Protein AF-A0A5D4R8R8-F1 (afdb_monomer_lite)

Organism: NCBI:txid324767

Fo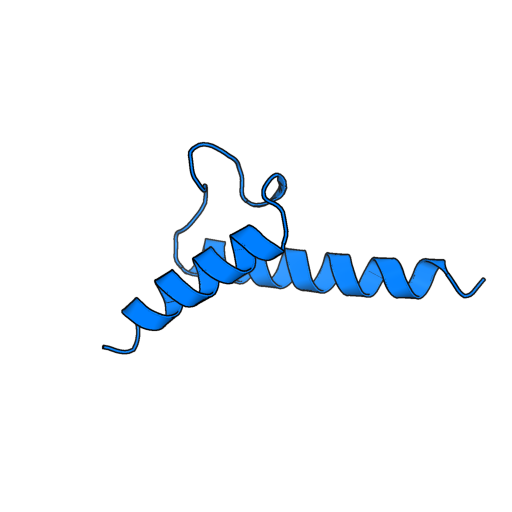ldseek 3Di:
DPVVVVVVVVVVLLVVLLVLCVVLVHQDDPNHGSVPDDSVVSVVVSVVSVVVVVD

Radius of gyration: 12.84 Å; chains: 1; bounding box: 22×33×34 Å

InterPro domains:
  IPR025072 Fur-regulated basic protein A [PF13076] (13-48)

Sequence (55 aa):
MKEKTLMIKEEEKKDQLISELLSMGIYKQEGRQLFQVPYEELLKLYQENRSHINE

pLDDT: mean 79.51, std 15.75, range [46.75, 92.25]

Secondary structure (DSSP, 8-state):
--SHHHHHHHHHHHHHHHHHHHHTT--EETTEEGGGS-HHHHHHHHHHHHHTT--

Structure (mmCIF, N/CA/C/O backbone):
data_AF-A0A5D4R8R8-F1
#
_entry.id   AF-A0A5D4R8R8-F1
#
loop_
_atom_site.group_PDB
_atom_site.id
_atom_site.type_symbol
_atom_site.label_atom_id
_atom_site.label_alt_id
_atom_site.label_comp_id
_atom_site.label_asym_id
_atom_site.label_entity_id
_atom_site.label_seq_id
_atom_site.pdbx_PDB_ins_code
_atom_site.Cartn_x
_atom_site.Cartn_y
_atom_site.Cartn_z
_atom_site.occupancy
_atom_site.B_iso_or_equiv
_atom_site.auth_seq_id
_atom_site.auth_comp_id
_atom_site.auth_asym_id
_atom_site.auth_atom_id
_atom_site.pdbx_PDB_model_num
ATOM 1 N N . MET A 1 1 ? 7.909 20.004 -24.375 1.00 50.44 1 MET A N 1
ATOM 2 C CA . MET A 1 1 ? 7.164 18.788 -23.970 1.00 50.44 1 MET A CA 1
ATOM 3 C C . MET A 1 1 ? 8.020 17.873 -23.075 1.00 50.44 1 MET A C 1
ATOM 5 O O . MET A 1 1 ? 8.203 16.715 -23.413 1.00 50.44 1 MET A O 1
ATOM 9 N N . LYS A 1 2 ? 8.586 18.361 -21.956 1.00 49.62 2 LYS A N 1
ATOM 10 C CA . LYS A 1 2 ? 9.447 17.537 -21.071 1.00 49.62 2 LYS A CA 1
ATOM 11 C C . LYS A 1 2 ? 8.845 17.259 -19.688 1.00 49.62 2 LYS A C 1
ATOM 13 O O . LYS A 1 2 ? 9.259 16.314 -19.035 1.00 49.62 2 LYS A O 1
ATOM 18 N N . GLU A 1 3 ? 7.842 18.027 -19.269 1.00 48.16 3 GLU A N 1
ATOM 19 C CA . GLU A 1 3 ? 7.280 17.913 -17.915 1.00 48.16 3 GLU A CA 1
ATOM 20 C C . GLU A 1 3 ? 6.285 16.757 -17.749 1.00 48.16 3 GLU A C 1
ATOM 22 O O . GLU A 1 3 ? 6.195 16.184 -16.669 1.00 48.16 3 GLU A O 1
ATOM 27 N N . LYS A 1 4 ? 5.602 16.322 -18.818 1.00 50.56 4 LYS A N 1
ATOM 28 C CA . LYS A 1 4 ? 4.627 15.218 -18.723 1.00 50.56 4 LYS A CA 1
ATOM 29 C C . LYS A 1 4 ? 5.262 13.852 -18.438 1.00 50.56 4 LYS A C 1
ATOM 31 O O . LYS A 1 4 ? 4.606 12.992 -17.873 1.00 50.56 4 LYS A O 1
ATOM 36 N N . THR A 1 5 ? 6.526 13.639 -18.801 1.00 52.00 5 THR A N 1
ATOM 37 C CA . THR A 1 5 ? 7.182 12.323 -18.680 1.00 52.00 5 THR A CA 1
ATOM 38 C C . THR A 1 5 ? 7.580 11.972 -17.242 1.00 52.00 5 THR A C 1
ATOM 40 O O . THR A 1 5 ? 7.709 10.797 -16.918 1.00 52.00 5 THR A O 1
ATOM 43 N N . LEU A 1 6 ? 7.774 12.970 -16.375 1.00 52.62 6 LEU A N 1
ATOM 44 C CA . LEU A 1 6 ? 8.155 12.749 -14.975 1.00 52.62 6 LEU A CA 1
ATOM 45 C C . LEU A 1 6 ? 6.967 12.303 -14.114 1.00 52.62 6 LEU A C 1
ATOM 47 O O . LEU A 1 6 ? 7.132 11.381 -13.324 1.00 52.62 6 LEU A O 1
ATOM 51 N N . MET A 1 7 ? 5.777 12.871 -14.340 1.00 54.78 7 MET A N 1
ATOM 52 C CA . MET A 1 7 ? 4.555 12.485 -13.616 1.00 54.78 7 MET A CA 1
ATOM 53 C C . MET A 1 7 ? 4.164 11.022 -13.876 1.00 54.78 7 MET A C 1
ATOM 55 O O . MET A 1 7 ? 3.796 10.313 -12.946 1.00 54.78 7 MET A O 1
ATOM 59 N N . ILE A 1 8 ? 4.343 10.537 -15.113 1.00 59.19 8 ILE A N 1
ATOM 60 C CA . ILE A 1 8 ? 4.007 9.154 -15.500 1.00 59.19 8 ILE A CA 1
ATOM 61 C C . ILE A 1 8 ? 4.798 8.134 -14.663 1.00 59.19 8 ILE A C 1
ATOM 63 O O . ILE A 1 8 ? 4.240 7.146 -14.200 1.00 59.19 8 ILE A O 1
ATOM 67 N N . LYS A 1 9 ? 6.082 8.406 -14.392 1.00 62.44 9 LYS A N 1
ATOM 68 C CA . LYS A 1 9 ? 6.939 7.485 -13.631 1.00 62.44 9 LYS A CA 1
ATOM 69 C C . LYS A 1 9 ? 6.570 7.375 -12.154 1.00 62.44 9 LYS A C 1
ATOM 71 O O . LYS A 1 9 ? 6.902 6.369 -11.531 1.00 62.44 9 LYS A O 1
ATOM 76 N N . GLU A 1 10 ? 5.981 8.412 -11.567 1.00 66.00 10 GLU A N 1
ATOM 77 C CA . GLU 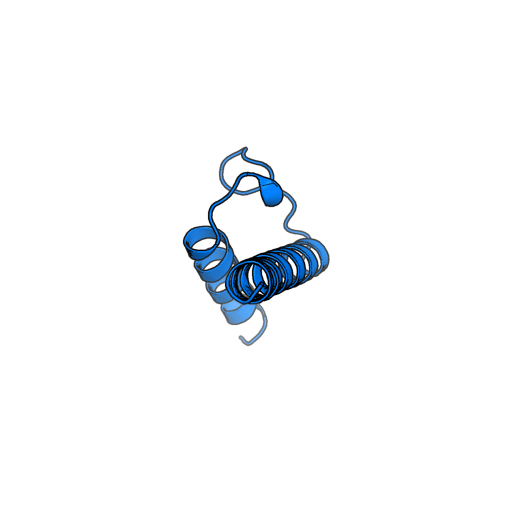A 1 10 ? 5.569 8.375 -10.160 1.00 66.00 10 GLU A CA 1
ATOM 78 C C . GLU A 1 10 ? 4.240 7.639 -9.986 1.00 66.00 10 GLU A C 1
ATOM 80 O O . GLU A 1 10 ? 4.100 6.864 -9.039 1.00 66.00 10 GLU A O 1
ATOM 85 N N . GLU A 1 11 ? 3.315 7.791 -10.937 1.00 68.56 11 GLU A N 1
ATOM 86 C CA . GLU A 1 11 ? 2.074 7.011 -10.954 1.00 68.56 11 GLU A CA 1
ATOM 87 C C . GLU A 1 11 ? 2.352 5.516 -11.156 1.00 68.56 11 GLU A C 1
ATOM 89 O O . GLU A 1 11 ? 1.859 4.701 -10.380 1.00 68.56 11 GLU A O 1
ATOM 94 N N . GLU A 1 12 ? 3.254 5.146 -12.076 1.00 79.81 12 GLU A N 1
ATOM 95 C CA . GLU A 1 12 ? 3.641 3.741 -12.285 1.00 79.81 12 GLU A CA 1
ATOM 96 C C . GLU A 1 12 ? 4.188 3.072 -11.012 1.00 79.81 12 GLU A C 1
ATOM 98 O O . GLU A 1 12 ? 3.898 1.907 -10.739 1.00 79.81 12 GLU A O 1
ATOM 103 N N . LYS A 1 13 ? 4.962 3.802 -10.198 1.00 82.38 13 LYS A N 1
ATOM 104 C CA . LYS A 1 13 ? 5.477 3.274 -8.924 1.00 82.38 13 LYS A CA 1
ATOM 105 C C . LYS A 1 13 ? 4.370 3.070 -7.899 1.00 82.38 13 LYS A C 1
ATOM 107 O O . LYS A 1 13 ? 4.425 2.108 -7.134 1.00 82.38 13 LYS A O 1
ATOM 112 N N . LYS A 1 14 ? 3.379 3.964 -7.868 1.00 84.75 14 LYS A N 1
ATOM 113 C CA . LYS A 1 14 ? 2.225 3.829 -6.978 1.00 84.75 14 LYS A CA 1
ATOM 114 C C . LYS A 1 14 ? 1.375 2.624 -7.376 1.00 84.75 14 LYS A C 1
ATOM 116 O O . LYS A 1 14 ? 1.038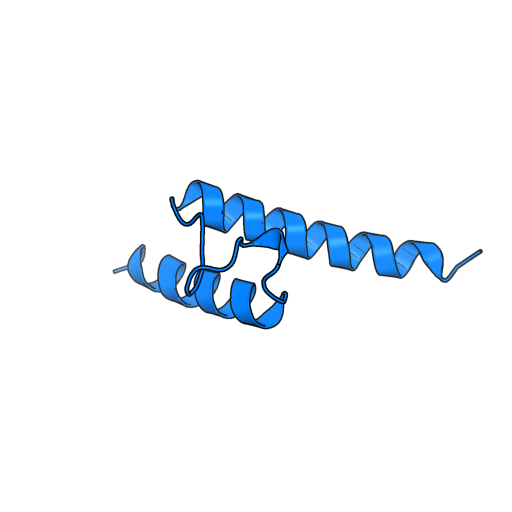 1.829 -6.505 1.00 84.75 14 LYS A O 1
ATOM 121 N N . ASP A 1 15 ? 1.089 2.445 -8.662 1.00 88.00 15 ASP A N 1
ATOM 122 C CA . ASP A 1 15 ? 0.327 1.295 -9.160 1.00 88.00 15 ASP A CA 1
ATOM 123 C C . ASP A 1 15 ? 1.035 -0.042 -8.910 1.00 88.00 15 ASP A C 1
ATOM 125 O O . ASP A 1 15 ? 0.394 -1.017 -8.505 1.00 88.00 15 ASP A O 1
ATOM 129 N N . GLN A 1 16 ? 2.363 -0.091 -9.071 1.00 90.12 16 GLN A N 1
ATOM 130 C CA . GLN A 1 16 ? 3.151 -1.272 -8.699 1.00 90.12 16 GLN A CA 1
ATOM 131 C C . GLN A 1 16 ? 3.013 -1.588 -7.208 1.00 90.12 16 GLN A C 1
ATOM 133 O O . GLN A 1 16 ? 2.736 -2.727 -6.840 1.00 90.12 16 GLN A O 1
ATOM 138 N N . LEU A 1 17 ? 3.144 -0.577 -6.350 1.00 90.44 17 LEU A N 1
ATOM 139 C CA . LEU A 1 17 ? 3.032 -0.742 -4.903 1.00 90.44 17 LEU A CA 1
ATOM 140 C C . LEU A 1 17 ? 1.630 -1.201 -4.477 1.00 90.44 17 LEU A C 1
ATOM 142 O O . LEU A 1 17 ? 1.495 -2.067 -3.618 1.00 90.44 17 LEU A O 1
ATOM 146 N N . ILE A 1 18 ? 0.584 -0.667 -5.111 1.00 91.94 18 ILE A N 1
ATOM 147 C CA . ILE A 1 18 ? -0.794 -1.122 -4.901 1.00 91.94 18 ILE A CA 1
ATOM 148 C C . ILE A 1 18 ? -0.943 -2.581 -5.342 1.00 91.94 18 ILE A C 1
ATOM 150 O O . ILE A 1 18 ? -1.512 -3.374 -4.600 1.00 91.94 18 ILE A O 1
ATOM 154 N N . SER A 1 19 ? -0.412 -2.959 -6.506 1.00 92.12 19 SER A N 1
ATOM 155 C CA . SER A 1 19 ? -0.492 -4.336 -7.019 1.00 92.12 19 SER A CA 1
ATOM 156 C C . SER A 1 19 ? 0.188 -5.348 -6.093 1.00 92.12 19 SER A C 1
ATOM 158 O O . SER A 1 19 ? -0.340 -6.438 -5.862 1.00 92.12 19 SER A O 1
ATOM 160 N N . GLU A 1 20 ? 1.328 -4.973 -5.519 1.00 91.88 20 GLU A N 1
ATOM 161 C CA . GLU A 1 20 ? 2.038 -5.774 -4.526 1.00 91.88 20 GLU A CA 1
ATOM 162 C C . GLU A 1 20 ? 1.212 -5.949 -3.241 1.00 91.88 20 GLU A C 1
ATOM 164 O O . GLU A 1 20 ? 1.024 -7.070 -2.770 1.00 91.88 20 GLU A O 1
ATOM 169 N N . LEU A 1 21 ? 0.652 -4.858 -2.708 1.00 91.62 21 LEU A N 1
ATOM 170 C CA . LEU A 1 21 ? -0.222 -4.891 -1.530 1.00 91.62 21 LEU A CA 1
ATOM 171 C C . LEU A 1 21 ? -1.475 -5.748 -1.769 1.00 91.62 21 LEU A C 1
ATOM 173 O O . LEU A 1 21 ? -1.840 -6.563 -0.922 1.00 91.62 21 LEU A O 1
ATOM 177 N N . LEU A 1 22 ? -2.093 -5.630 -2.946 1.00 92.25 22 LEU A N 1
ATOM 178 C CA . LEU A 1 22 ? -3.223 -6.467 -3.353 1.00 92.25 22 LEU A CA 1
ATOM 179 C C . LEU A 1 22 ? -2.835 -7.950 -3.416 1.00 92.25 22 LEU A C 1
ATOM 181 O O . LEU A 1 22 ? -3.611 -8.801 -2.979 1.00 92.25 22 LEU A O 1
ATOM 185 N N . SER A 1 23 ? -1.634 -8.262 -3.911 1.00 91.19 23 SER A N 1
ATOM 186 C CA . SER A 1 23 ? -1.108 -9.634 -3.971 1.00 91.19 23 SER A CA 1
ATOM 187 C C . SER A 1 23 ? -0.822 -10.217 -2.584 1.00 91.19 23 SER A C 1
ATOM 189 O O . SER A 1 23 ? -0.928 -11.426 -2.396 1.00 91.19 23 SER A O 1
ATOM 191 N N . MET A 1 24 ? -0.539 -9.366 -1.593 1.00 89.31 24 MET A N 1
ATOM 192 C CA . MET A 1 24 ? -0.444 -9.740 -0.175 1.00 89.31 24 MET A CA 1
ATOM 193 C C . MET A 1 24 ? -1.818 -9.901 0.505 1.00 89.31 24 MET A C 1
ATOM 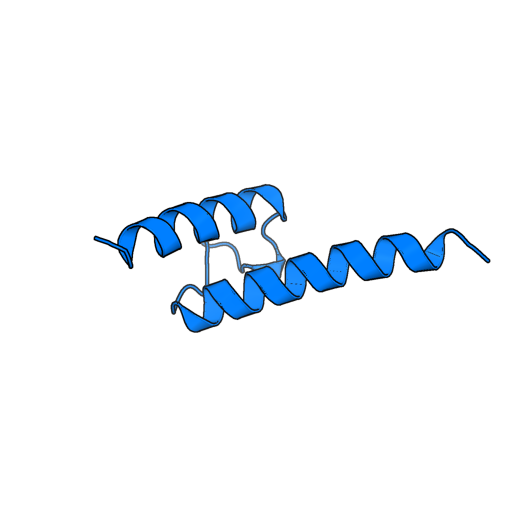195 O O . MET A 1 24 ? -1.882 -10.223 1.689 1.00 89.31 24 MET A O 1
ATOM 199 N N . GLY A 1 25 ? -2.925 -9.680 -0.215 1.00 90.38 25 GLY A N 1
ATOM 200 C CA . GLY A 1 25 ? -4.286 -9.744 0.328 1.00 90.38 25 GLY A CA 1
ATOM 201 C C . GLY A 1 25 ? -4.733 -8.466 1.045 1.00 90.38 25 GLY A C 1
ATOM 202 O O . GLY A 1 25 ? -5.724 -8.477 1.780 1.00 90.38 25 GLY A O 1
ATOM 203 N N . ILE A 1 26 ? -4.025 -7.353 0.844 1.00 90.25 26 ILE A N 1
ATOM 204 C CA . ILE A 1 26 ? -4.343 -6.058 1.442 1.00 90.25 26 ILE A CA 1
ATOM 205 C C . ILE A 1 26 ? -5.109 -5.236 0.412 1.00 90.25 26 ILE A C 1
ATOM 207 O O . ILE A 1 26 ? -4.575 -4.848 -0.618 1.00 90.25 26 ILE A O 1
ATOM 211 N N . TYR A 1 27 ? -6.378 -4.951 0.696 1.00 90.62 27 TYR A N 1
ATOM 212 C CA . TYR A 1 27 ? -7.264 -4.216 -0.223 1.00 90.62 27 TYR A CA 1
ATOM 213 C C . TYR A 1 27 ? -7.609 -2.808 0.271 1.00 90.62 27 TYR A C 1
ATOM 215 O O . TYR A 1 27 ? -8.097 -1.968 -0.485 1.00 90.62 27 TYR A O 1
ATOM 223 N N . LYS A 1 28 ? -7.396 -2.550 1.564 1.00 91.06 28 LYS A N 1
ATOM 224 C CA . LYS A 1 28 ? -7.785 -1.312 2.240 1.00 91.06 28 LYS A CA 1
ATOM 225 C C . LYS A 1 28 ? -6.850 -1.010 3.402 1.00 91.06 28 LYS A C 1
ATOM 227 O O . LYS A 1 28 ? -6.409 -1.928 4.088 1.00 91.06 28 LYS A O 1
ATOM 232 N N . GLN A 1 29 ? -6.637 0.273 3.656 1.00 88.06 29 GLN A N 1
ATOM 233 C CA . GLN A 1 29 ? -5.909 0.786 4.813 1.00 88.06 29 GLN A CA 1
ATOM 234 C C . GLN A 1 29 ? -6.824 1.749 5.563 1.00 88.06 29 GLN A C 1
ATOM 236 O O . GLN A 1 29 ? -7.338 2.696 4.975 1.00 88.06 29 GLN A O 1
ATOM 241 N N . GLU A 1 30 ? -7.093 1.473 6.842 1.00 86.56 30 GLU A N 1
ATOM 242 C CA . GLU A 1 30 ? -7.958 2.310 7.695 1.00 86.56 30 GLU A CA 1
ATOM 243 C C . GLU A 1 30 ? -9.329 2.653 7.071 1.00 86.56 30 GLU A C 1
ATOM 245 O O . GLU A 1 30 ? -9.849 3.758 7.200 1.00 86.56 30 GLU A O 1
ATOM 250 N N . GLY A 1 31 ? -9.917 1.711 6.327 1.00 88.12 31 GLY A N 1
ATOM 251 C CA . GLY A 1 31 ? -11.198 1.915 5.636 1.00 88.12 31 GLY A CA 1
ATOM 252 C C . GLY A 1 31 ? -11.115 2.693 4.315 1.00 88.12 31 GLY A C 1
ATOM 253 O O . GLY A 1 31 ? -12.130 2.819 3.634 1.00 88.12 31 GLY A O 1
ATOM 254 N N . ARG A 1 32 ? -9.925 3.150 3.909 1.00 91.31 32 ARG A N 1
ATOM 255 C CA . ARG A 1 32 ? -9.656 3.785 2.611 1.00 91.31 32 ARG A CA 1
ATOM 256 C C . ARG A 1 32 ? -9.179 2.747 1.592 1.00 91.31 32 ARG A C 1
ATOM 258 O O . ARG A 1 32 ? -8.422 1.836 1.930 1.00 91.31 32 ARG A O 1
ATOM 265 N N . GLN A 1 33 ? -9.621 2.878 0.341 1.00 91.75 33 GLN A N 1
ATOM 266 C CA . GLN A 1 33 ? -9.111 2.066 -0.773 1.00 91.75 33 GLN A CA 1
ATOM 267 C C . GLN A 1 33 ? -7.649 2.432 -1.048 1.00 91.75 33 GLN A C 1
ATOM 269 O O . GLN A 1 33 ? -7.318 3.615 -1.008 1.00 91.75 33 GLN A O 1
ATOM 274 N N . LEU A 1 34 ? -6.793 1.466 -1.398 1.00 90.69 34 LEU A N 1
ATOM 275 C CA . LEU A 1 34 ? -5.357 1.720 -1.621 1.00 90.69 34 LEU A CA 1
ATOM 276 C C . LEU A 1 34 ? -5.085 2.830 -2.654 1.00 90.69 34 LEU A C 1
ATOM 278 O O . LEU A 1 34 ? -4.187 3.645 -2.471 1.00 90.69 34 LEU A O 1
ATOM 282 N N . PHE A 1 35 ? -5.917 2.943 -3.691 1.00 87.62 35 PHE A N 1
ATOM 283 C CA . PHE A 1 35 ? -5.822 4.014 -4.693 1.00 87.62 35 PHE A CA 1
ATOM 284 C C . PHE A 1 35 ? -5.983 5.425 -4.105 1.00 87.62 35 PHE A C 1
ATOM 286 O O . PHE A 1 35 ? -5.392 6.382 -4.610 1.00 87.62 35 PHE A O 1
ATOM 293 N N . GLN A 1 36 ? -6.753 5.553 -3.020 1.00 88.81 36 GLN A N 1
ATOM 294 C CA . GLN A 1 36 ? -7.003 6.809 -2.308 1.00 88.81 36 GLN A CA 1
ATOM 295 C C . GLN A 1 36 ? -5.934 7.112 -1.252 1.00 88.81 36 GLN A C 1
ATOM 297 O O . GLN A 1 36 ? -5.878 8.227 -0.738 1.00 88.81 36 GLN A O 1
ATOM 302 N N . VAL A 1 37 ? -5.094 6.132 -0.919 1.00 90.69 37 VAL A N 1
ATOM 303 C CA . VAL A 1 37 ? -4.022 6.277 0.064 1.00 90.69 37 VAL A CA 1
ATOM 304 C C . VAL A 1 37 ? -2.815 6.943 -0.620 1.00 90.69 37 VAL A C 1
ATOM 306 O O . VAL A 1 37 ? -2.518 6.652 -1.790 1.00 90.69 37 VAL A O 1
ATOM 309 N N . PRO A 1 38 ? -2.133 7.891 0.047 1.00 90.38 38 PRO A N 1
ATOM 310 C CA . PRO A 1 38 ? -0.921 8.496 -0.489 1.00 90.38 38 PRO A CA 1
ATOM 311 C C . PRO A 1 38 ? 0.217 7.470 -0.577 1.00 90.38 38 PRO A C 1
ATOM 313 O O . PRO A 1 38 ? 0.282 6.518 0.197 1.00 90.38 38 PRO A O 1
ATOM 316 N N . TYR A 1 39 ? 1.139 7.681 -1.519 1.00 87.00 39 TYR A N 1
ATOM 317 C CA . TYR A 1 39 ? 2.248 6.756 -1.780 1.00 87.00 39 TYR A CA 1
ATOM 318 C C . TYR A 1 39 ? 3.087 6.448 -0.529 1.00 87.00 39 TYR A C 1
ATOM 320 O O . TYR A 1 39 ? 3.440 5.298 -0.301 1.00 87.00 39 TYR A O 1
ATOM 328 N N . GLU A 1 40 ? 3.365 7.448 0.311 1.00 88.88 40 GLU A N 1
ATOM 329 C CA . GLU A 1 40 ? 4.154 7.270 1.539 1.00 88.88 40 GLU A CA 1
ATOM 330 C C . GLU A 1 40 ? 3.494 6.311 2.540 1.00 88.88 40 GLU A C 1
ATOM 332 O O . GLU A 1 40 ? 4.177 5.508 3.174 1.00 88.88 40 GLU A O 1
ATOM 337 N N . GLU A 1 41 ? 2.166 6.367 2.664 1.00 90.75 41 GLU A N 1
ATOM 338 C CA . GLU A 1 41 ? 1.412 5.454 3.525 1.00 90.75 41 GLU A CA 1
ATOM 339 C C . GLU A 1 41 ? 1.369 4.040 2.939 1.00 90.75 41 GLU A C 1
ATOM 341 O O . GLU A 1 41 ? 1.605 3.080 3.669 1.00 90.75 41 GLU A O 1
ATOM 346 N N . LEU A 1 42 ? 1.162 3.911 1.622 1.00 91.19 42 LEU A N 1
ATOM 347 C CA . LEU A 1 42 ? 1.251 2.621 0.928 1.00 91.19 42 LEU A CA 1
ATOM 348 C C . LEU A 1 42 ? 2.640 1.989 1.100 1.00 91.19 42 LEU A C 1
ATOM 350 O O . LEU A 1 42 ? 2.757 0.774 1.241 1.00 91.19 42 LEU A O 1
ATOM 354 N N . LEU A 1 43 ? 3.697 2.807 1.106 1.00 91.06 43 LEU A N 1
ATOM 355 C CA . LEU A 1 43 ? 5.074 2.334 1.223 1.00 91.06 43 LEU A CA 1
ATOM 356 C C . LEU A 1 43 ? 5.350 1.788 2.621 1.00 91.06 43 LEU A C 1
ATOM 358 O O . LEU A 1 43 ? 5.950 0.722 2.745 1.00 91.06 43 LEU A O 1
ATOM 362 N N . LYS A 1 44 ? 4.877 2.487 3.659 1.00 91.31 44 LYS A N 1
ATOM 363 C CA . LYS A 1 44 ? 4.931 1.991 5.039 1.00 91.31 44 LYS A CA 1
ATOM 364 C C . LYS A 1 44 ? 4.162 0.686 5.183 1.00 91.31 44 LYS A C 1
ATOM 366 O O . LYS A 1 44 ? 4.745 -0.296 5.630 1.00 91.31 44 LYS A O 1
ATOM 371 N N . LEU A 1 45 ? 2.920 0.648 4.694 1.00 90.12 45 LEU A N 1
ATOM 372 C CA . LEU A 1 45 ? 2.087 -0.551 4.736 1.00 90.12 45 LEU A CA 1
ATOM 373 C C . LEU A 1 45 ? 2.795 -1.735 4.074 1.00 90.12 45 LEU A C 1
ATOM 375 O O . LEU A 1 45 ? 2.839 -2.831 4.629 1.00 90.12 45 LEU A O 1
ATOM 379 N N . TYR A 1 46 ? 3.401 -1.514 2.908 1.00 90.62 46 TYR A N 1
ATOM 380 C CA . TYR A 1 46 ? 4.149 -2.547 2.204 1.00 90.62 46 TYR A CA 1
ATOM 381 C C . TYR A 1 46 ? 5.364 -3.032 3.001 1.00 90.62 46 TYR A C 1
ATOM 383 O O . TYR A 1 46 ? 5.585 -4.235 3.106 1.00 90.62 46 TYR A O 1
ATOM 391 N N . GLN A 1 47 ? 6.141 -2.122 3.593 1.00 89.69 47 GLN A N 1
ATOM 392 C CA . GLN A 1 47 ? 7.310 -2.473 4.405 1.00 89.69 47 GLN A CA 1
ATOM 393 C C . GLN A 1 47 ? 6.935 -3.245 5.674 1.00 89.69 47 GLN A C 1
ATOM 395 O O . GLN A 1 47 ? 7.606 -4.225 6.006 1.00 89.69 47 GLN A O 1
ATOM 400 N N . GLU A 1 48 ? 5.863 -2.844 6.355 1.00 88.81 48 GLU A N 1
ATOM 401 C CA . GLU A 1 48 ? 5.356 -3.528 7.548 1.00 88.81 48 GLU A CA 1
ATOM 402 C C . GLU A 1 48 ? 4.911 -4.954 7.205 1.00 88.81 48 GLU A C 1
ATOM 404 O O . GLU A 1 48 ? 5.364 -5.916 7.822 1.00 88.81 48 GLU A O 1
ATOM 409 N N . ASN A 1 49 ? 4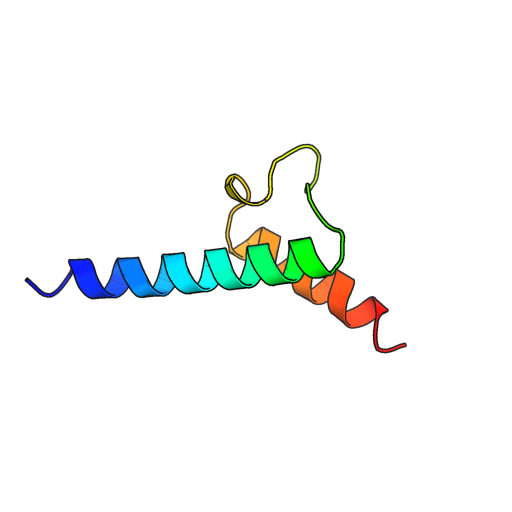.110 -5.115 6.149 1.00 86.00 49 ASN A N 1
ATOM 410 C CA . ASN A 1 49 ? 3.595 -6.426 5.750 1.00 86.00 49 ASN A CA 1
ATOM 411 C C . ASN A 1 49 ? 4.674 -7.333 5.142 1.00 86.00 49 ASN A C 1
ATOM 413 O O . ASN A 1 49 ? 4.664 -8.540 5.367 1.00 86.00 49 ASN A O 1
ATOM 417 N N . ARG A 1 50 ? 5.652 -6.770 4.423 1.00 80.44 50 ARG A N 1
ATOM 418 C CA . ARG A 1 50 ? 6.790 -7.531 3.893 1.00 80.44 50 ARG A CA 1
ATOM 419 C C . ARG A 1 50 ? 7.739 -8.000 4.997 1.00 80.44 50 ARG A C 1
ATOM 421 O O . ARG A 1 50 ? 8.288 -9.092 4.882 1.00 80.44 50 ARG A O 1
ATOM 428 N N . SER A 1 51 ? 7.918 -7.212 6.05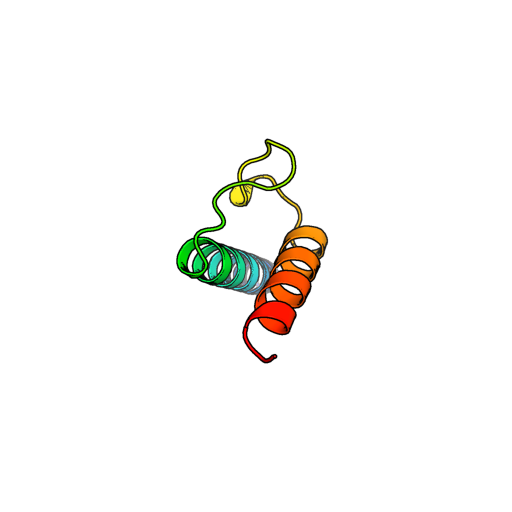8 1.00 68.06 51 SER A N 1
ATOM 429 C CA . SER A 1 51 ? 8.750 -7.607 7.204 1.00 68.06 51 SER A CA 1
ATOM 430 C C . SER A 1 51 ? 8.158 -8.806 7.951 1.00 68.06 51 SER A C 1
ATOM 432 O O . SER A 1 51 ? 8.909 -9.659 8.405 1.00 68.06 51 SER A O 1
ATOM 434 N N . HIS A 1 52 ? 6.828 -8.934 7.986 1.00 57.72 52 HIS A N 1
ATOM 435 C CA . HIS A 1 52 ? 6.143 -10.086 8.579 1.00 57.72 52 HIS A CA 1
ATOM 436 C C . HIS A 1 52 ? 6.250 -11.393 7.772 1.00 57.72 52 HIS A C 1
ATOM 438 O O . HIS A 1 52 ? 5.974 -12.453 8.319 1.00 57.72 52 HIS A O 1
ATOM 444 N N . ILE A 1 53 ? 6.627 -11.346 6.489 1.00 57.53 53 ILE A N 1
ATOM 445 C CA . ILE A 1 53 ? 6.772 -12.543 5.633 1.00 57.53 53 ILE A CA 1
ATOM 446 C C . ILE A 1 53 ? 8.179 -13.164 5.758 1.00 57.53 53 ILE A C 1
ATOM 448 O O . ILE A 1 53 ? 8.400 -14.298 5.338 1.00 57.53 53 ILE A O 1
ATOM 452 N N . ASN A 1 54 ? 9.136 -12.428 6.329 1.00 50.84 54 ASN A N 1
ATOM 453 C CA . ASN A 1 54 ? 10.548 -12.810 6.395 1.00 50.84 54 ASN A CA 1
ATOM 454 C C . ASN A 1 54 ? 11.005 -13.300 7.786 1.00 50.84 54 ASN A C 1
ATOM 456 O O . ASN A 1 54 ? 12.210 -13.471 7.982 1.00 50.84 54 ASN A O 1
ATOM 460 N N . GLU A 1 55 ? 10.073 -13.516 8.718 1.00 46.75 55 GLU A N 1
ATOM 461 C CA . GLU A 1 55 ? 10.291 -14.135 10.038 1.00 46.75 55 GLU A CA 1
ATOM 462 C C . GLU A 1 55 ? 9.604 -15.507 10.093 1.00 46.75 55 GLU A C 1
ATOM 464 O O . GLU A 1 55 ? 10.251 -16.467 10.573 1.00 46.75 55 GLU A O 1
#